Protein AF-A0A376MNL9-F1 (afdb_monomer)

InterPro domains:
  IPR001646 Pentapeptide repeat [PF00805] (35-71)

pLDDT: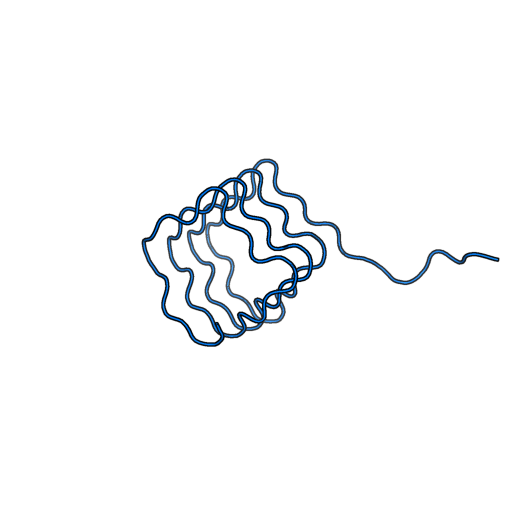 mean 92.78, std 14.14, range [44.69, 98.69]

Structure (mmCIF, N/CA/C/O backbone):
data_AF-A0A376MNL9-F1
#
_entry.id   AF-A0A376MNL9-F1
#
loop_
_atom_site.group_PDB
_atom_site.id
_atom_site.type_symbol
_atom_site.label_atom_id
_atom_site.label_alt_id
_atom_site.label_comp_id
_atom_site.label_asym_id
_atom_site.label_entity_id
_atom_site.label_seq_id
_atom_site.pdbx_PDB_ins_code
_atom_site.Cartn_x
_atom_site.Cartn_y
_atom_site.Cartn_z
_atom_site.occupancy
_atom_site.B_iso_or_equiv
_atom_site.auth_seq_id
_atom_site.auth_comp_id
_atom_site.auth_asym_id
_atom_site.auth_atom_id
_atom_site.pdbx_PDB_model_num
ATOM 1 N N . MET A 1 1 ? -3.640 -5.088 -11.685 1.00 84.44 1 MET A N 1
ATOM 2 C CA . MET A 1 1 ? -3.787 -6.167 -10.681 1.00 84.44 1 MET A CA 1
ATOM 3 C C . MET A 1 1 ? -5.049 -5.965 -9.835 1.00 84.44 1 MET A C 1
ATOM 5 O O . MET A 1 1 ? -5.014 -6.163 -8.624 1.00 84.44 1 MET A O 1
ATOM 9 N N . ASN A 1 2 ? -6.174 -5.581 -10.447 1.00 93.38 2 ASN A N 1
ATOM 10 C CA . ASN A 1 2 ? -7.402 -5.332 -9.689 1.00 93.38 2 ASN A CA 1
ATOM 11 C C . ASN A 1 2 ? -7.846 -6.598 -8.952 1.00 93.38 2 ASN A C 1
ATOM 13 O O . ASN A 1 2 ? -7.697 -7.700 -9.487 1.00 93.38 2 ASN A O 1
ATOM 17 N N . ARG A 1 3 ? -8.393 -6.431 -7.744 1.00 96.44 3 ARG A N 1
ATOM 18 C CA . ARG A 1 3 ? -8.909 -7.524 -6.897 1.00 96.44 3 ARG A CA 1
ATOM 19 C C . ARG A 1 3 ? -7.874 -8.579 -6.495 1.00 96.44 3 ARG A C 1
ATOM 21 O O . ARG A 1 3 ? -8.242 -9.657 -6.029 1.00 96.44 3 ARG A O 1
ATOM 28 N N . ALA A 1 4 ? -6.581 -8.301 -6.665 1.00 97.38 4 ALA A N 1
ATOM 29 C CA . ALA A 1 4 ? -5.546 -9.207 -6.191 1.00 97.38 4 ALA A CA 1
ATOM 30 C C . ALA A 1 4 ? -5.556 -9.283 -4.653 1.00 97.38 4 ALA A C 1
ATOM 32 O O . ALA A 1 4 ? -5.885 -8.322 -3.954 1.00 97.38 4 ALA A O 1
ATOM 33 N N . ASN A 1 5 ? -5.189 -10.444 -4.118 1.00 97.81 5 ASN A N 1
ATOM 34 C CA . ASN A 1 5 ? -5.087 -10.665 -2.681 1.00 97.81 5 ASN A CA 1
ATOM 35 C C . ASN A 1 5 ? -3.613 -10.790 -2.302 1.00 97.81 5 ASN A C 1
ATOM 37 O O . ASN A 1 5 ? -3.031 -11.866 -2.415 1.00 97.81 5 ASN A O 1
ATOM 41 N N . ILE A 1 6 ? -3.018 -9.674 -1.891 1.00 96.50 6 ILE A N 1
ATOM 42 C CA . ILE A 1 6 ? -1.589 -9.529 -1.613 1.00 96.50 6 ILE A CA 1
ATOM 43 C C . ILE A 1 6 ? -1.465 -9.104 -0.148 1.00 96.50 6 ILE A C 1
ATOM 45 O O . ILE A 1 6 ? -1.277 -7.939 0.160 1.00 96.50 6 ILE A O 1
ATOM 49 N N . LYS A 1 7 ? -1.665 -10.039 0.780 1.00 97.12 7 LYS A N 1
ATOM 50 C CA . LYS A 1 7 ? -1.688 -9.763 2.226 1.00 97.12 7 LYS A CA 1
ATOM 51 C C . LYS A 1 7 ? -0.495 -10.397 2.925 1.00 97.12 7 LYS A C 1
ATOM 53 O O . LYS A 1 7 ? -0.119 -11.515 2.579 1.00 97.12 7 LYS A O 1
ATOM 58 N N . ASN A 1 8 ? 0.011 -9.754 3.975 1.00 97.38 8 ASN A N 1
ATOM 59 C CA . ASN A 1 8 ? 1.144 -10.249 4.770 1.00 97.38 8 ASN A CA 1
ATOM 60 C C . ASN A 1 8 ? 2.412 -10.526 3.931 1.00 97.38 8 ASN A C 1
ATOM 62 O O . ASN A 1 8 ? 3.070 -11.549 4.122 1.00 97.38 8 ASN A O 1
ATOM 66 N N . THR A 1 9 ? 2.731 -9.652 2.977 1.00 97.94 9 THR A N 1
ATOM 67 C CA . THR A 1 9 ? 3.897 -9.792 2.090 1.00 97.94 9 T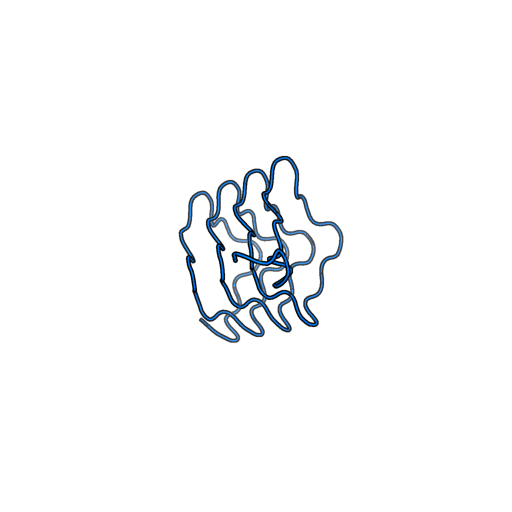HR A CA 1
ATOM 68 C C . THR A 1 9 ? 4.815 -8.577 2.157 1.00 97.94 9 THR A C 1
ATOM 70 O O . THR A 1 9 ? 4.450 -7.533 2.697 1.00 97.94 9 THR A O 1
ATOM 73 N N . PHE A 1 10 ? 5.987 -8.725 1.547 1.00 98.31 10 PHE A N 1
ATOM 74 C CA . PHE A 1 10 ? 7.008 -7.701 1.368 1.00 98.31 10 PHE A CA 1
ATOM 75 C C . PHE A 1 10 ? 6.987 -7.206 -0.085 1.00 98.31 10 PHE A C 1
ATOM 77 O O . PHE A 1 10 ? 6.974 -8.022 -1.007 1.00 98.31 10 PHE A O 1
ATOM 84 N N . LEU A 1 11 ? 6.911 -5.889 -0.281 1.00 97.88 11 LEU A N 1
ATOM 85 C CA . LEU A 1 11 ? 6.912 -5.194 -1.577 1.00 97.88 11 LEU A CA 1
ATOM 86 C C . LEU A 1 11 ? 7.910 -4.023 -1.578 1.00 97.88 11 LEU A C 1
ATOM 88 O O . LEU A 1 11 ? 7.740 -3.054 -2.322 1.00 97.88 11 LEU A O 1
ATOM 92 N N . ASP A 1 12 ? 8.935 -4.095 -0.734 1.00 97.25 12 ASP A N 1
ATOM 93 C CA . ASP A 1 12 ? 9.988 -3.093 -0.581 1.00 97.25 12 ASP A CA 1
ATOM 94 C C . ASP A 1 12 ? 10.551 -2.699 -1.956 1.00 97.25 12 ASP A C 1
ATOM 96 O O . ASP A 1 12 ? 10.820 -3.560 -2.797 1.00 97.25 12 ASP A O 1
ATOM 100 N N . TYR A 1 13 ? 10.694 -1.394 -2.207 1.00 98.12 13 TYR A N 1
ATOM 101 C CA . TYR A 1 13 ? 11.215 -0.836 -3.468 1.00 98.12 13 TYR A CA 1
ATOM 102 C C . TYR A 1 13 ? 10.433 -1.194 -4.749 1.00 98.12 1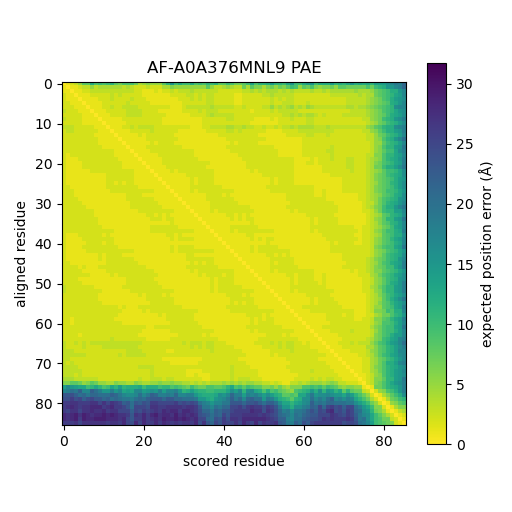3 TYR A C 1
ATOM 104 O O . TYR A 1 13 ? 10.910 -0.941 -5.859 1.00 98.12 13 TYR A O 1
ATOM 112 N N . SER A 1 14 ? 9.229 -1.763 -4.644 1.00 98.25 14 SER A N 1
ATOM 113 C CA . SER A 1 14 ? 8.425 -2.105 -5.823 1.00 98.25 14 SER A CA 1
ATOM 114 C C . SER A 1 14 ? 7.955 -0.857 -6.578 1.00 98.25 14 SER A C 1
ATOM 116 O O . SER A 1 14 ? 7.729 0.207 -5.998 1.00 98.25 14 SER A O 1
ATOM 118 N N . ASN A 1 15 ? 7.756 -0.995 -7.891 1.00 98.31 15 ASN A N 1
ATOM 119 C CA . ASN A 1 15 ? 7.277 0.088 -8.743 1.00 98.31 15 ASN A CA 1
ATOM 120 C C . ASN A 1 15 ? 5.903 -0.239 -9.343 1.00 98.31 15 ASN A C 1
ATOM 122 O O . ASN A 1 15 ? 5.775 -1.104 -10.207 1.00 98.31 15 ASN A O 1
ATOM 126 N N . PHE A 1 16 ? 4.898 0.508 -8.901 1.00 98.12 16 PHE A N 1
ATOM 127 C CA . PHE A 1 16 ? 3.511 0.472 -9.354 1.00 98.12 16 PHE A CA 1
ATOM 128 C C . PHE A 1 16 ? 3.075 1.832 -9.930 1.00 98.12 16 PHE A C 1
ATOM 130 O O . PHE A 1 16 ? 1.901 2.201 -9.851 1.00 98.12 16 PHE A O 1
ATOM 137 N N . TYR A 1 17 ? 4.011 2.586 -10.518 1.00 97.94 17 TYR A N 1
ATOM 138 C CA . TYR A 1 17 ? 3.738 3.842 -11.220 1.00 97.94 17 TYR A CA 1
ATOM 139 C C . TYR A 1 17 ? 2.558 3.688 -12.192 1.00 97.94 17 TYR A C 1
ATOM 141 O O . TYR A 1 17 ? 2.596 2.862 -13.106 1.00 97.94 17 TYR A O 1
ATOM 149 N N . MET A 1 18 ? 1.508 4.491 -11.992 1.00 97.88 18 MET A N 1
ATOM 150 C CA . MET A 1 18 ? 0.269 4.487 -12.784 1.00 97.88 18 MET A CA 1
ATOM 151 C C . MET A 1 18 ? -0.445 3.123 -12.872 1.00 97.88 18 MET A C 1
ATOM 153 O O . MET A 1 18 ? -1.220 2.887 -13.800 1.00 97.88 18 MET A O 1
ATOM 157 N N . ALA A 1 19 ? -0.210 2.207 -11.929 1.00 98.19 19 ALA A N 1
ATOM 158 C CA . ALA A 1 19 ? -0.819 0.883 -11.964 1.00 98.19 19 ALA A CA 1
ATOM 159 C C . ALA A 1 19 ? -2.322 0.920 -11.641 1.00 98.19 19 ALA A C 1
ATOM 161 O O . ALA A 1 19 ? -2.762 1.612 -10.725 1.00 98.19 19 ALA A O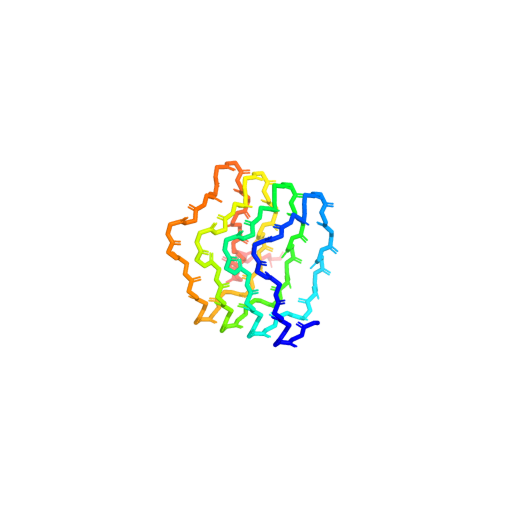 1
ATOM 162 N N . TYR A 1 20 ? -3.106 0.092 -12.336 1.00 98.12 20 TYR A N 1
ATOM 163 C CA . TYR A 1 20 ? -4.503 -0.179 -11.988 1.00 98.12 20 TYR A CA 1
ATOM 164 C C . TYR A 1 20 ? -4.565 -1.316 -10.963 1.00 98.12 20 TYR A C 1
ATOM 166 O O . TYR A 1 20 ? -4.259 -2.475 -11.285 1.00 98.12 20 TYR A O 1
ATOM 174 N N . MET A 1 21 ? -4.904 -0.983 -9.719 1.00 97.75 21 MET A N 1
ATOM 175 C CA . MET A 1 21 ? -4.918 -1.888 -8.564 1.00 97.75 21 MET A CA 1
ATOM 176 C C . MET A 1 21 ? -6.183 -1.706 -7.712 1.00 97.75 21 MET A C 1
ATOM 178 O O . MET A 1 21 ? -6.157 -1.917 -6.503 1.00 97.75 21 MET A O 1
ATOM 182 N N . ALA A 1 22 ? -7.302 -1.334 -8.334 1.00 98.31 22 ALA A N 1
ATOM 183 C CA . ALA A 1 22 ? -8.563 -1.140 -7.631 1.00 98.31 22 ALA A CA 1
ATOM 184 C C . ALA A 1 22 ? -9.026 -2.437 -6.942 1.00 98.31 22 ALA A C 1
ATOM 186 O O . ALA A 1 22 ? -8.827 -3.545 -7.458 1.00 98.31 22 ALA A O 1
ATOM 187 N N . GLU A 1 23 ? -9.668 -2.293 -5.783 1.00 98.56 23 GLU A N 1
ATOM 188 C CA . GLU A 1 23 ? -10.177 -3.386 -4.947 1.00 98.56 23 GLU A CA 1
ATOM 189 C C . GLU A 1 23 ? -9.090 -4.374 -4.459 1.00 98.56 23 GLU A C 1
ATOM 191 O O . GLU A 1 23 ? -9.404 -5.510 -4.095 1.00 98.56 23 GLU A O 1
ATOM 196 N N . VAL A 1 24 ? -7.803 -3.996 -4.462 1.00 98.44 24 VAL A N 1
ATOM 197 C CA . VAL A 1 24 ? -6.728 -4.882 -3.984 1.00 98.44 24 VAL A CA 1
ATOM 198 C C . VAL A 1 24 ? -6.786 -5.033 -2.462 1.00 98.44 24 VAL A C 1
ATOM 200 O O . VAL A 1 24 ? -7.114 -4.099 -1.728 1.00 98.44 24 VAL A O 1
ATOM 203 N N . ASN A 1 25 ? -6.439 -6.214 -1.957 1.00 98.56 25 ASN A N 1
ATOM 204 C CA . ASN A 1 25 ? -6.206 -6.413 -0.532 1.00 98.56 25 ASN A CA 1
ATOM 205 C C . ASN A 1 25 ? -4.704 -6.376 -0.247 1.00 98.56 25 ASN A C 1
ATOM 207 O O 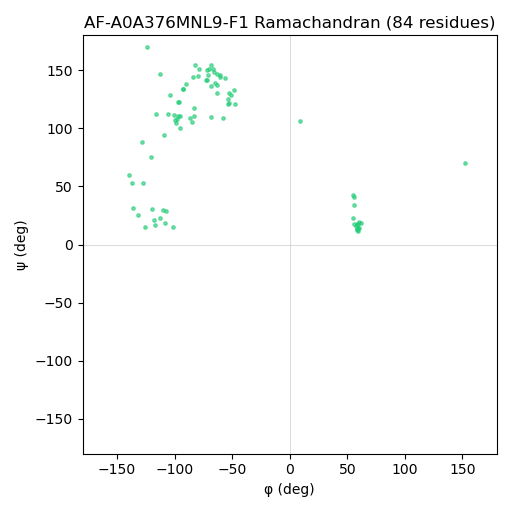. ASN A 1 25 ? -4.029 -7.361 -0.534 1.00 98.56 25 ASN A O 1
ATOM 211 N N . LEU A 1 26 ? -4.223 -5.269 0.326 1.00 98.31 26 LEU A N 1
ATOM 212 C CA . LEU A 1 26 ? -2.850 -5.063 0.805 1.00 98.31 26 LEU A CA 1
ATOM 213 C C . LEU A 1 26 ? -2.760 -5.070 2.343 1.00 98.31 26 LEU A C 1
ATOM 215 O O . LEU A 1 26 ? -1.887 -4.434 2.934 1.00 98.31 26 LEU A O 1
ATOM 219 N N . TYR A 1 27 ? -3.667 -5.792 3.009 1.00 98.56 27 TYR A N 1
ATOM 220 C CA . TYR A 1 27 ? -3.673 -5.923 4.465 1.00 98.56 27 TYR A CA 1
ATOM 221 C C . TYR A 1 27 ? -2.318 -6.403 5.002 1.00 98.56 27 TYR A C 1
ATOM 223 O O . TYR A 1 27 ? -1.828 -7.474 4.615 1.00 98.56 27 TYR A O 1
ATOM 231 N N . LYS A 1 28 ? -1.755 -5.635 5.943 1.00 98.44 28 LYS A N 1
ATOM 232 C CA . LYS A 1 28 ? -0.501 -5.943 6.647 1.00 98.44 28 LYS A CA 1
ATOM 233 C C . LYS A 1 28 ? 0.695 -6.180 5.710 1.00 98.44 28 LYS A C 1
ATOM 235 O O . LYS A 1 28 ? 1.546 -7.030 5.971 1.00 98.44 28 LYS A O 1
ATOM 240 N N . VAL A 1 29 ? 0.732 -5.477 4.583 1.00 98.62 29 VAL A N 1
ATOM 241 C CA . VAL A 1 29 ? 1.881 -5.479 3.669 1.00 98.62 29 VAL A CA 1
ATOM 242 C C . VAL A 1 29 ? 2.976 -4.554 4.192 1.00 98.62 29 VAL A C 1
ATOM 244 O O . VAL A 1 29 ? 2.695 -3.504 4.764 1.00 98.62 29 VAL A O 1
ATOM 247 N N . ILE A 1 30 ? 4.232 -4.928 3.969 1.00 98.69 30 ILE A N 1
ATOM 248 C CA . ILE A 1 30 ? 5.394 -4.073 4.207 1.00 98.69 30 ILE A CA 1
ATOM 249 C C . ILE A 1 30 ? 5.902 -3.606 2.842 1.00 98.69 30 ILE A C 1
ATOM 251 O O . ILE A 1 30 ? 6.325 -4.422 2.032 1.00 98.69 30 ILE A O 1
ATOM 255 N N . ALA A 1 31 ? 5.781 -2.311 2.553 1.00 98.31 31 ALA A N 1
ATOM 256 C CA . ALA A 1 31 ? 6.109 -1.716 1.259 1.00 98.31 31 ALA A CA 1
ATOM 257 C C . ALA A 1 31 ? 6.881 -0.388 1.410 1.00 98.31 31 ALA A C 1
ATOM 259 O O . ALA A 1 31 ? 6.462 0.632 0.848 1.00 98.31 31 ALA A O 1
ATOM 260 N N . PRO A 1 32 ? 7.997 -0.360 2.163 1.00 98.56 32 PRO A N 1
ATOM 261 C CA . PRO A 1 32 ? 8.809 0.837 2.245 1.00 98.56 32 PRO A CA 1
ATOM 262 C C . PRO A 1 32 ? 9.395 1.177 0.868 1.00 98.56 32 PRO A C 1
ATOM 264 O O . PRO A 1 32 ? 9.695 0.290 0.061 1.00 98.56 32 PRO A O 1
ATOM 267 N N . TYR A 1 33 ? 9.548 2.470 0.588 1.00 98.62 33 TYR A N 1
ATOM 268 C CA . TYR A 1 33 ? 10.071 2.999 -0.681 1.00 98.62 33 TYR A CA 1
ATOM 269 C C . TYR A 1 33 ? 9.266 2.616 -1.938 1.00 98.62 33 TYR A C 1
ATOM 271 O O . TYR A 1 33 ? 9.760 2.783 -3.056 1.00 98.62 33 TYR A O 1
ATOM 279 N N . VAL A 1 34 ? 8.038 2.104 -1.798 1.00 98.50 34 VAL A N 1
ATOM 280 C CA . VAL A 1 34 ? 7.208 1.746 -2.956 1.00 98.50 34 VAL A CA 1
ATOM 281 C C . VAL A 1 34 ? 6.835 2.990 -3.769 1.00 98.50 34 VAL A C 1
ATOM 283 O O . VAL A 1 34 ? 6.480 4.034 -3.218 1.00 98.50 34 VAL A O 1
ATOM 286 N N . ASN A 1 35 ? 6.880 2.880 -5.096 1.00 98.62 35 ASN A N 1
ATOM 287 C CA . ASN A 1 35 ? 6.378 3.919 -5.990 1.00 98.62 35 ASN A CA 1
ATOM 288 C C . ASN A 1 35 ? 4.943 3.599 -6.419 1.00 98.62 35 ASN A C 1
ATOM 290 O O . ASN A 1 35 ? 4.713 2.671 -7.189 1.00 98.62 35 ASN A O 1
ATOM 294 N N . LEU A 1 36 ? 3.988 4.391 -5.943 1.00 98.12 36 LEU A N 1
ATOM 295 C CA . LEU A 1 36 ? 2.562 4.326 -6.269 1.00 98.12 36 LEU A CA 1
ATOM 296 C C . LEU A 1 36 ? 2.081 5.618 -6.944 1.00 98.12 36 LEU A C 1
ATOM 298 O O . LEU A 1 36 ? 0.881 5.908 -6.959 1.00 98.12 36 LEU A O 1
ATOM 302 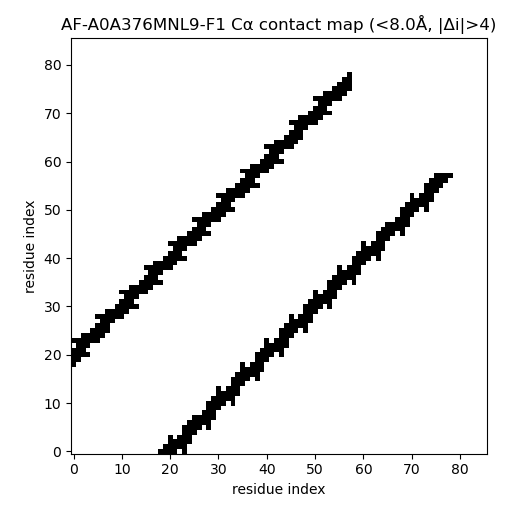N N . PHE A 1 37 ? 2.996 6.404 -7.521 1.00 97.69 37 PHE A N 1
ATOM 303 C CA . PHE A 1 37 ? 2.656 7.658 -8.180 1.00 97.69 37 PHE A CA 1
ATOM 304 C C . PHE A 1 37 ? 1.550 7.436 -9.218 1.00 97.69 37 PHE A C 1
ATOM 306 O O . PHE A 1 37 ? 1.714 6.645 -10.151 1.00 97.69 37 PHE A O 1
ATOM 313 N N . ARG A 1 38 ? 0.426 8.150 -9.067 1.00 96.94 38 ARG A N 1
ATOM 314 C CA . ARG A 1 38 ? -0.779 8.035 -9.916 1.00 96.94 38 ARG A CA 1
ATOM 315 C C . ARG A 1 38 ? -1.415 6.636 -9.992 1.00 96.94 38 ARG A C 1
ATOM 317 O O . ARG A 1 38 ? -2.214 6.404 -10.898 1.00 96.94 38 ARG A O 1
ATOM 324 N N . ALA A 1 39 ? -1.086 5.705 -9.099 1.00 97.81 39 ALA A N 1
ATOM 325 C CA . ALA A 1 39 ? -1.741 4.399 -9.095 1.00 97.81 39 ALA A CA 1
ATOM 326 C C . ALA A 1 39 ? -3.218 4.522 -8.681 1.00 97.81 39 ALA A C 1
ATOM 328 O O . ALA A 1 39 ? -3.612 5.450 -7.969 1.00 97.81 39 ALA A O 1
ATOM 329 N N . ASP A 1 40 ? -4.041 3.575 -9.119 1.00 98.31 40 ASP A N 1
ATOM 330 C CA . ASP A 1 40 ? -5.424 3.452 -8.675 1.00 98.31 40 ASP A CA 1
ATOM 331 C C . ASP A 1 40 ? -5.545 2.370 -7.606 1.00 98.31 40 ASP A C 1
ATOM 333 O O . ASP A 1 40 ? -5.461 1.184 -7.914 1.00 98.31 40 ASP A O 1
ATOM 337 N N . LEU A 1 41 ? -5.751 2.795 -6.360 1.00 98.06 41 LEU A N 1
ATOM 338 C CA . LEU A 1 41 ? -6.018 1.949 -5.197 1.00 98.06 41 LEU A CA 1
ATOM 339 C C . LEU A 1 41 ? -7.448 2.156 -4.675 1.00 98.06 41 LEU A C 1
ATOM 341 O O . LEU A 1 41 ? -7.736 1.864 -3.510 1.00 98.06 41 LEU A O 1
ATOM 345 N N . SER A 1 42 ? -8.372 2.637 -5.509 1.00 98.56 42 SER A N 1
ATOM 346 C CA . SER A 1 42 ? -9.761 2.813 -5.091 1.00 98.56 42 SER A CA 1
ATOM 347 C C . SER A 1 42 ? -10.365 1.505 -4.568 1.00 98.56 42 SER A C 1
ATOM 349 O O . SER A 1 42 ? -10.051 0.418 -5.051 1.00 98.56 42 SER A O 1
ATOM 351 N N . PHE A 1 43 ? -11.209 1.603 -3.537 1.00 98.62 43 PHE A N 1
ATOM 352 C CA . PHE A 1 43 ? -11.861 0.471 -2.859 1.00 98.62 43 PHE A CA 1
ATOM 353 C C . PHE A 1 43 ? -10.909 -0.575 -2.241 1.00 98.62 43 PHE A C 1
ATOM 355 O O . PHE A 1 43 ? -11.346 -1.670 -1.884 1.00 98.62 43 PHE A O 1
ATOM 362 N N . SER A 1 44 ? -9.616 -0.274 -2.118 1.00 98.56 44 SER A N 1
ATOM 363 C CA . SER A 1 44 ? -8.620 -1.237 -1.635 1.00 98.56 44 SER A CA 1
ATOM 364 C C . SER A 1 44 ? -8.580 -1.328 -0.112 1.00 98.56 44 SER A C 1
ATOM 366 O O . SER A 1 44 ? -8.906 -0.369 0.587 1.00 98.56 44 SER A O 1
ATOM 368 N N . LYS A 1 45 ? -8.133 -2.474 0.410 1.00 98.62 45 LYS A N 1
ATOM 369 C CA . LYS A 1 45 ? -7.869 -2.660 1.844 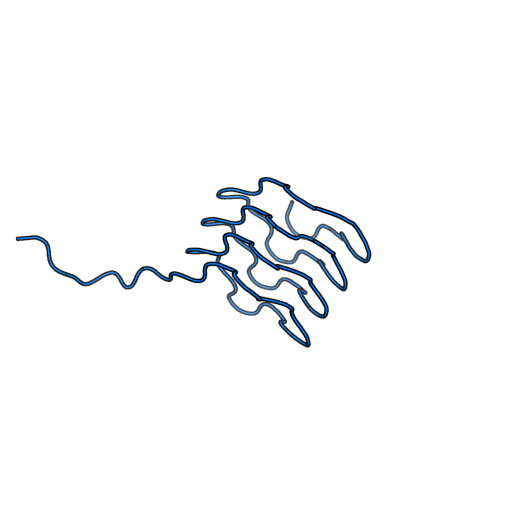1.00 98.62 45 LYS A CA 1
ATOM 370 C C . LYS A 1 45 ? -6.394 -2.451 2.129 1.00 98.62 45 LYS A C 1
ATOM 372 O O . LYS A 1 45 ? -5.583 -3.275 1.715 1.00 98.62 45 LYS A O 1
ATOM 377 N N . LEU A 1 46 ? -6.056 -1.370 2.823 1.00 98.31 46 LEU A N 1
ATOM 378 C CA . LEU A 1 46 ? -4.674 -0.970 3.112 1.00 98.31 46 LEU A CA 1
ATOM 379 C C . LEU A 1 46 ? -4.391 -0.980 4.624 1.00 98.31 46 LEU A C 1
ATOM 381 O O . LEU A 1 46 ? -3.426 -0.379 5.083 1.00 98.31 46 LEU A O 1
ATOM 385 N N . ASP A 1 47 ? -5.237 -1.638 5.419 1.00 98.62 47 ASP A N 1
ATOM 386 C CA . ASP A 1 47 ? -5.092 -1.649 6.875 1.00 98.62 47 ASP A CA 1
ATOM 387 C C . ASP A 1 47 ? -3.773 -2.331 7.292 1.00 98.62 47 ASP A C 1
ATOM 389 O O . ASP A 1 47 ? -3.403 -3.379 6.752 1.00 98.62 47 ASP A O 1
ATOM 393 N N . LEU A 1 48 ? -3.075 -1.747 8.271 1.00 98.69 48 LEU A N 1
ATOM 394 C CA . LEU A 1 48 ? -1.762 -2.179 8.778 1.00 98.69 48 LEU A CA 1
ATOM 395 C C . LEU A 1 48 ? -0.616 -2.155 7.750 1.00 98.69 48 LEU A C 1
ATOM 397 O O . LEU A 1 48 ? 0.398 -2.824 7.958 1.00 98.69 48 LEU A O 1
ATOM 401 N N . ILE A 1 49 ? -0.755 -1.427 6.641 1.00 98.38 49 ILE A N 1
ATOM 402 C CA . ILE A 1 49 ? 0.316 -1.314 5.646 1.00 98.38 49 ILE A CA 1
ATOM 403 C C . ILE A 1 49 ? 1.468 -0.430 6.136 1.00 98.38 49 ILE A C 1
ATOM 405 O O . ILE A 1 49 ? 1.243 0.612 6.761 1.00 98.38 49 ILE A O 1
ATOM 409 N N . ASN A 1 50 ? 2.703 -0.816 5.807 1.00 98.69 50 ASN A N 1
ATOM 410 C CA . ASN A 1 50 ? 3.865 0.057 5.937 1.00 98.69 50 ASN A CA 1
ATOM 411 C C . ASN A 1 50 ? 4.215 0.707 4.589 1.00 98.69 50 ASN A C 1
ATOM 413 O O . ASN A 1 50 ? 4.733 0.027 3.707 1.00 98.69 50 ASN A O 1
ATOM 417 N N . PHE A 1 51 ? 3.957 2.009 4.458 1.00 98.38 51 PHE A N 1
ATOM 418 C CA . PHE A 1 51 ? 4.321 2.860 3.320 1.00 98.38 51 PHE A CA 1
ATOM 419 C C . PHE A 1 51 ? 5.423 3.872 3.677 1.00 98.38 51 PHE A C 1
ATOM 421 O O . PHE A 1 51 ? 5.482 4.968 3.117 1.00 98.38 51 PHE A O 1
ATOM 428 N N . GLU A 1 52 ? 6.298 3.535 4.620 1.00 98.62 52 GLU A N 1
ATOM 429 C CA . GLU A 1 52 ? 7.446 4.368 4.971 1.00 98.62 52 GLU A CA 1
ATOM 430 C C . GLU A 1 52 ? 8.274 4.735 3.724 1.00 98.62 52 GLU A C 1
ATOM 432 O O . GLU A 1 52 ? 8.578 3.884 2.888 1.00 98.62 52 GLU A O 1
ATOM 437 N N . HIS A 1 53 ? 8.589 6.018 3.548 1.00 98.62 53 HIS A N 1
ATOM 438 C CA . HIS A 1 53 ? 9.279 6.560 2.368 1.00 98.62 53 HIS A CA 1
ATOM 439 C C . HIS A 1 53 ? 8.598 6.329 0.999 1.00 98.62 53 HIS A C 1
ATOM 441 O O . HIS A 1 53 ? 9.225 6.540 -0.043 1.00 98.62 53 HIS A O 1
ATOM 447 N N . ALA A 1 54 ? 7.335 5.896 0.954 1.00 98.38 54 ALA A N 1
ATOM 448 C CA . ALA A 1 54 ? 6.634 5.637 -0.303 1.00 98.38 54 ALA A CA 1
ATOM 449 C C . ALA A 1 54 ? 6.313 6.923 -1.086 1.00 98.38 54 ALA A C 1
ATOM 451 O O . ALA A 1 54 ? 6.050 7.980 -0.506 1.00 98.38 54 ALA A O 1
ATOM 452 N N . ASP A 1 55 ? 6.233 6.823 -2.416 1.00 98.31 55 ASP A N 1
ATOM 453 C CA . ASP A 1 55 ? 5.628 7.869 -3.247 1.00 98.31 55 ASP A CA 1
ATOM 454 C C . ASP A 1 55 ? 4.162 7.533 -3.539 1.00 98.31 55 ASP A C 1
ATOM 456 O O . ASP A 1 55 ? 3.859 6.727 -4.415 1.00 98.31 55 ASP A O 1
ATOM 460 N N . LEU A 1 56 ? 3.248 8.162 -2.801 1.00 97.38 56 LEU A N 1
ATOM 461 C CA . LEU A 1 56 ? 1.795 8.034 -2.955 1.00 97.38 56 LEU A CA 1
ATOM 462 C C . LEU A 1 56 ? 1.204 9.244 -3.701 1.00 97.38 56 LEU A C 1
ATOM 464 O O . LEU A 1 56 ? -0.009 9.479 -3.671 1.00 97.38 56 LEU A O 1
ATOM 468 N N . SER A 1 57 ? 2.037 10.053 -4.363 1.00 97.00 57 SER A N 1
ATOM 469 C CA . SER A 1 57 ? 1.570 11.290 -4.984 1.00 97.00 57 SER A CA 1
ATOM 470 C C . SER A 1 57 ? 0.559 10.985 -6.087 1.00 97.00 57 SER A C 1
ATOM 472 O O . SER A 1 57 ? 0.796 10.172 -6.983 1.00 97.00 57 SER A O 1
ATOM 474 N N . ARG A 1 58 ? -0.581 11.683 -6.050 1.00 96.19 58 ARG A N 1
ATOM 475 C CA . ARG A 1 58 ? -1.719 11.496 -6.966 1.00 96.19 58 ARG A CA 1
ATOM 476 C C . ARG A 1 58 ? -2.325 10.084 -6.971 1.00 96.19 58 ARG A C 1
ATOM 478 O O . ARG A 1 58 ? -3.028 9.759 -7.925 1.00 96.19 58 ARG A O 1
ATOM 485 N N . VAL A 1 59 ? -2.065 9.252 -5.963 1.00 96.88 59 VAL A N 1
ATOM 486 C CA . VAL A 1 59 ? -2.689 7.928 -5.878 1.00 96.88 59 VAL A CA 1
ATOM 487 C C . VAL A 1 59 ? -4.194 8.079 -5.612 1.00 96.88 59 VAL A C 1
ATOM 489 O O . VAL A 1 59 ? -4.619 8.923 -4.817 1.00 96.88 59 VAL A O 1
ATOM 492 N N . ASN A 1 60 ? -5.027 7.303 -6.303 1.00 97.62 60 ASN A N 1
ATOM 493 C CA . ASN A 1 60 ? -6.467 7.304 -6.062 1.00 97.62 60 ASN A CA 1
ATOM 494 C C . ASN A 1 60 ? -6.790 6.378 -4.883 1.00 97.62 60 ASN A C 1
ATOM 496 O O . ASN A 1 60 ? -6.688 5.163 -5.010 1.00 97.62 60 ASN A O 1
ATOM 500 N N . LEU A 1 61 ? -7.205 6.954 -3.752 1.00 97.00 61 LEU A N 1
ATOM 501 C CA . LEU A 1 61 ? -7.615 6.225 -2.539 1.00 97.00 61 LEU A CA 1
ATOM 502 C C . LEU A 1 61 ? -9.127 6.290 -2.300 1.00 97.00 61 LEU A C 1
ATOM 504 O O . LEU A 1 61 ? -9.584 6.068 -1.178 1.00 97.00 61 LEU A O 1
ATOM 508 N N . ASN A 1 62 ? -9.929 6.628 -3.318 1.00 97.44 62 ASN A N 1
ATOM 509 C CA . ASN A 1 62 ? -11.379 6.732 -3.164 1.00 97.44 62 ASN A CA 1
ATOM 510 C C . ASN A 1 62 ? -11.944 5.435 -2.560 1.00 97.44 62 ASN A C 1
ATOM 512 O O . ASN A 1 62 ? -11.766 4.357 -3.125 1.00 97.44 62 ASN A O 1
ATOM 516 N N . LYS A 1 63 ? -12.605 5.546 -1.400 1.00 98.44 63 LYS A N 1
ATOM 517 C CA . LYS A 1 63 ? -13.199 4.426 -0.646 1.00 98.44 63 LYS A CA 1
ATOM 518 C C . LYS A 1 63 ? -12.216 3.328 -0.198 1.00 98.44 63 LYS A C 1
ATOM 520 O O . LYS A 1 63 ? -12.665 2.237 0.144 1.00 98.44 63 LYS A O 1
ATOM 525 N N . ALA A 1 64 ? -10.908 3.582 -0.178 1.00 98.12 64 ALA A N 1
ATOM 526 C CA . ALA A 1 64 ? -9.950 2.653 0.422 1.00 98.12 64 ALA A CA 1
ATOM 527 C C . ALA A 1 64 ? -10.059 2.648 1.962 1.00 98.12 64 ALA A C 1
ATOM 529 O O . ALA A 1 64 ? -10.396 3.671 2.563 1.00 98.12 64 ALA A O 1
ATOM 530 N N . THR A 1 65 ? -9.754 1.517 2.608 1.00 98.50 65 THR A N 1
ATOM 531 C CA . THR A 1 65 ? -9.605 1.441 4.074 1.00 98.50 65 THR A CA 1
ATOM 532 C C . THR A 1 65 ? -8.150 1.656 4.471 1.00 98.50 65 THR A C 1
ATOM 534 O O . THR A 1 65 ? -7.244 1.117 3.838 1.00 98.50 65 THR A O 1
ATOM 537 N N . LEU A 1 66 ? -7.929 2.495 5.485 1.00 96.06 66 LEU A N 1
ATOM 538 C CA . LEU A 1 66 ? -6.618 3.010 5.890 1.00 96.06 66 LEU A CA 1
ATOM 539 C C . LEU A 1 66 ? -6.515 3.042 7.426 1.00 96.06 66 LEU A C 1
ATOM 541 O O . LEU A 1 66 ? -6.368 4.102 8.031 1.00 96.06 66 LEU A O 1
ATOM 545 N N . GLN A 1 67 ? -6.646 1.891 8.084 1.00 98.19 67 GLN A N 1
ATOM 546 C CA . GLN A 1 67 ? -6.485 1.787 9.538 1.00 98.19 67 GLN A CA 1
ATOM 547 C C . GLN A 1 67 ? -5.047 1.415 9.906 1.00 98.19 67 GLN A C 1
ATOM 549 O O . GLN A 1 67 ? -4.488 0.474 9.348 1.00 98.19 67 GLN A O 1
ATOM 554 N N . ASN A 1 68 ? -4.464 2.106 10.894 1.00 98.19 68 ASN A N 1
ATOM 555 C CA . ASN A 1 68 ? -3.138 1.793 11.450 1.00 98.19 68 ASN A CA 1
ATOM 556 C C . ASN A 1 68 ? -2.015 1.728 10.396 1.00 98.19 68 ASN A C 1
ATOM 558 O O . ASN A 1 68 ? -1.189 0.817 10.412 1.00 98.19 68 ASN A O 1
ATOM 562 N N . ILE A 1 69 ? -2.012 2.675 9.461 1.00 97.25 69 ILE A 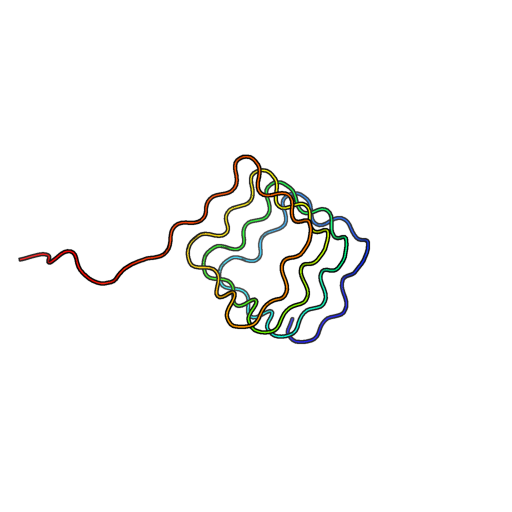N 1
ATOM 563 C CA . ILE A 1 69 ? -1.012 2.749 8.391 1.00 97.25 69 ILE A CA 1
ATOM 564 C C . ILE A 1 69 ? 0.251 3.473 8.870 1.00 97.25 69 ILE A C 1
ATOM 566 O O . ILE A 1 69 ? 0.157 4.446 9.621 1.00 97.25 69 ILE A O 1
ATOM 570 N N . ASN A 1 70 ? 1.423 3.040 8.402 1.00 98.38 70 ASN A N 1
ATOM 571 C CA . ASN A 1 70 ? 2.656 3.813 8.544 1.00 98.38 70 ASN A CA 1
ATOM 572 C C . ASN A 1 70 ? 2.906 4.628 7.269 1.00 98.38 70 ASN A C 1
ATOM 574 O O . ASN A 1 70 ? 2.989 4.065 6.180 1.00 98.38 70 ASN A O 1
ATOM 578 N N . LEU A 1 71 ? 3.023 5.945 7.423 1.00 97.75 71 LEU A N 1
ATOM 579 C CA . LEU A 1 71 ? 3.253 6.917 6.351 1.00 97.75 71 LEU A CA 1
ATOM 580 C C . LEU A 1 71 ? 4.483 7.800 6.613 1.00 97.75 71 LEU A C 1
ATOM 582 O O . LEU A 1 71 ? 4.614 8.847 5.973 1.00 97.75 71 LEU A O 1
ATOM 586 N N . ILE A 1 72 ? 5.357 7.422 7.555 1.00 98.44 72 ILE A N 1
ATOM 587 C CA . ILE A 1 72 ? 6.582 8.174 7.863 1.00 98.44 72 ILE A CA 1
ATOM 588 C C . ILE A 1 72 ? 7.349 8.439 6.563 1.00 98.44 72 ILE A C 1
ATOM 590 O O . ILE A 1 72 ? 7.550 7.537 5.753 1.00 98.44 72 ILE A O 1
ATOM 594 N N . ASP A 1 73 ? 7.707 9.701 6.331 1.00 98.19 73 ASP A N 1
ATOM 595 C CA . ASP A 1 73 ? 8.444 10.167 5.150 1.00 98.19 73 ASP A CA 1
ATOM 596 C C . ASP A 1 73 ? 7.821 9.829 3.779 1.00 98.19 73 ASP A C 1
ATOM 598 O O . ASP A 1 73 ? 8.489 9.915 2.745 1.00 98.19 73 ASP A O 1
ATOM 602 N N . SER A 1 74 ? 6.533 9.479 3.737 1.00 97.44 74 SER A N 1
ATOM 603 C CA . SER A 1 74 ? 5.810 9.254 2.482 1.00 97.44 74 SER A CA 1
ATOM 604 C C . SER A 1 74 ? 5.389 10.567 1.807 1.00 97.44 74 SER A C 1
ATOM 606 O O . SER A 1 74 ? 5.134 11.586 2.454 1.00 97.44 74 SER A O 1
ATOM 608 N N . LYS A 1 75 ? 5.287 10.554 0.473 1.00 96.94 75 LYS A N 1
ATOM 609 C CA . LYS A 1 75 ? 4.834 11.705 -0.328 1.00 96.94 75 LYS A CA 1
ATOM 610 C C . LYS A 1 75 ? 3.348 11.582 -0.660 1.00 96.94 75 LYS A C 1
ATOM 612 O O . LYS A 1 75 ? 2.948 10.631 -1.320 1.00 96.94 75 LYS A O 1
ATOM 617 N N . LEU A 1 76 ? 2.546 12.576 -0.271 1.00 89.12 76 LEU A N 1
ATOM 618 C CA . LEU A 1 76 ? 1.084 12.616 -0.456 1.00 89.12 76 LEU A CA 1
ATOM 619 C C . LEU A 1 76 ? 0.636 13.913 -1.152 1.00 89.12 76 LEU A C 1
ATOM 621 O O . LEU A 1 76 ? -0.205 14.656 -0.647 1.00 89.12 76 LEU A O 1
ATOM 625 N N . PHE A 1 77 ? 1.216 14.245 -2.307 1.00 86.81 77 PHE A N 1
ATOM 626 C CA . PHE A 1 77 ? 0.777 15.431 -3.047 1.00 86.81 77 PHE A CA 1
ATOM 627 C C . PHE A 1 77 ? -0.457 15.107 -3.897 1.00 86.81 77 PHE A C 1
ATOM 629 O O . PHE A 1 77 ? -0.393 14.304 -4.833 1.00 86.81 77 PHE A O 1
ATOM 636 N N . PHE A 1 78 ? -1.575 15.770 -3.609 1.00 68.25 78 PHE A N 1
ATOM 637 C CA . PHE A 1 78 ? -2.735 15.819 -4.497 1.00 68.25 78 PHE A CA 1
ATOM 638 C C . PHE A 1 78 ? -2.591 17.024 -5.426 1.00 68.25 78 PHE A C 1
ATOM 640 O O . PHE A 1 78 ? -2.183 18.101 -4.995 1.00 68.25 78 PHE A O 1
ATOM 647 N N . TYR A 1 79 ? -2.911 16.866 -6.710 1.00 56.22 79 TYR A N 1
ATOM 648 C CA . TYR A 1 79 ? -2.999 18.027 -7.590 1.00 56.22 79 TYR A CA 1
ATOM 649 C C . TYR A 1 79 ? -4.395 18.622 -7.438 1.00 56.22 79 TYR A C 1
ATOM 651 O O . TYR A 1 79 ? -5.359 18.054 -7.946 1.00 56.22 79 TYR A O 1
ATOM 659 N N . ALA A 1 80 ? -4.500 19.755 -6.746 1.00 50.00 80 ALA A N 1
ATOM 660 C CA . ALA A 1 80 ? -5.579 20.684 -7.028 1.00 50.00 80 ALA A CA 1
ATOM 661 C C . ALA A 1 80 ? -5.275 21.257 -8.416 1.00 50.00 80 ALA A C 1
ATOM 663 O O . ALA A 1 80 ? -4.285 21.967 -8.600 1.00 50.00 80 ALA A O 1
ATOM 664 N N . ALA A 1 81 ? -6.064 20.880 -9.418 1.00 54.78 81 ALA A N 1
ATOM 665 C CA . ALA A 1 81 ? -6.201 21.750 -10.572 1.00 54.78 81 ALA A CA 1
ATOM 666 C C . ALA A 1 81 ? -6.709 23.086 -10.016 1.00 54.78 81 ALA A C 1
ATOM 668 O O . ALA A 1 81 ? -7.781 23.093 -9.427 1.00 54.78 81 ALA A O 1
ATOM 669 N N . ASP A 1 82 ? -5.844 24.105 -10.022 1.00 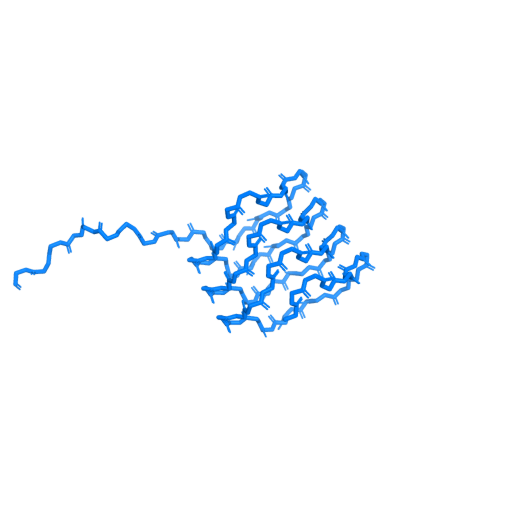51.31 82 ASP A N 1
ATOM 670 C CA . ASP A 1 82 ? -6.142 25.549 -10.016 1.00 51.31 82 ASP A CA 1
ATOM 671 C C . ASP A 1 82 ? -5.007 26.343 -9.358 1.00 51.31 82 ASP A C 1
ATOM 673 O O . ASP A 1 82 ? -5.134 26.955 -8.300 1.00 51.31 82 ASP A O 1
ATOM 677 N N . LYS A 1 83 ? -3.869 26.404 -10.049 1.00 46.25 83 LYS A N 1
ATOM 678 C CA . LYS A 1 83 ? -3.163 27.680 -10.178 1.00 46.25 83 LYS A CA 1
ATOM 679 C C . LYS A 1 83 ? -2.881 27.906 -11.653 1.00 46.25 83 LYS A C 1
ATOM 681 O O . LYS A 1 83 ? -1.879 27.452 -12.190 1.00 46.25 83 LYS A O 1
ATOM 686 N N . TYR A 1 84 ? -3.883 28.525 -12.272 1.00 44.69 84 TYR A N 1
ATOM 687 C CA . TYR A 1 84 ? -3.784 29.547 -13.308 1.00 44.69 84 TYR A CA 1
ATOM 688 C C . TYR A 1 84 ? -2.358 29.757 -13.842 1.00 44.69 84 TYR A C 1
ATOM 690 O O . TYR A 1 84 ? -1.513 30.349 -13.169 1.00 44.69 84 TYR A O 1
ATOM 698 N N . ILE A 1 85 ? -2.117 29.277 -15.057 1.00 46.38 85 ILE A N 1
ATOM 699 C CA . ILE A 1 85 ? -1.017 29.735 -15.901 1.00 46.38 85 ILE A CA 1
ATOM 700 C C . ILE A 1 85 ? -1.678 30.712 -16.886 1.00 46.38 85 ILE A C 1
ATOM 702 O O . ILE A 1 85 ? -2.529 30.246 -17.648 1.00 46.38 85 ILE A O 1
ATOM 706 N N . PRO A 1 86 ? -1.411 32.031 -16.834 1.00 54.09 86 PRO A N 1
ATOM 707 C CA . PRO A 1 86 ? -1.700 32.889 -17.977 1.00 54.09 86 PRO A CA 1
ATOM 708 C C . PRO A 1 86 ? -0.806 32.517 -19.167 1.00 54.09 86 PRO A C 1
ATOM 710 O O . PRO A 1 86 ? 0.372 32.158 -18.935 1.00 54.09 86 PRO A O 1
#

Nearest PDB structures (foldseek):
  2j8k-assembly1_A  TM=9.862E-01  e=2.770E-05  Nostoc punctiforme
  2j8i-assembly2_B  TM=9.314E-01  e=9.558E-05  Nostoc punctiforme
  5dns-assembly2_A  TM=6.857E-01  e=5.473E-04  synthetic construct
  6uv7-assembly1_A  TM=6.660E-01  e=3.904E-04  Nostoc sp. PCC 7120 = FACHB-418
  4ycq-assembly1_A-2  TM=5.418E-01  e=1.204E-03  synthetic construct

Foldseek 3Di:
DELAEQEPEEQELHEQALHEHEQYEHHLYEYEQYECANYEHDNYEQANYEHHLYECDNYHHHNYDYHNYHQHNYHHHYDDPDDDDD

Sequence (86 aa):
MNRANIKNTFLDYSNFYMAYMAEVNLYKVIAPYVNLFRADLSFSKLDLINFEHADLSRVNLNKATLQNINLIDSKLFFYAADKYIP

Radius of gyration: 12.89 Å; Cα contacts (8 Å, |Δi|>4): 252; chains: 1; bounding box: 24×44×29 Å

Secondary structure (DSSP, 8-state):
-TT-B--S-B-TT-B-TT-B-TT-B-TT-B-TT-B-TT-B-TT-B-TT-B-TT-B-TT-B-TT-B-SS-B-TT-B-----S-----

Mean predicted aligned error: 4.56 Å

Solvent-accessible surface area (backbone atoms only — not comparable to full-atom values): 4221 Å² total; per-residue (Å²): 89,57,60,38,83,51,54,67,44,80,42,61,64,37,80,38,63,58,35,56,28,35,45,19,32,33,38,43,18,41,23,37,47,20,33,28,38,48,12,33,34,29,52,12,36,35,31,45,18,32,31,32,49,12,35,41,30,49,39,37,56,59,76,37,45,72,47,76,55,42,56,57,78,37,42,74,54,70,80,74,91,79,77,83,80,133

Organism: Escherichia coli (NCBI:txid562)